Protein AF-A0A0D6L426-F1 (afdb_monomer)

Structure (mmCIF, N/CA/C/O backbone):
data_AF-A0A0D6L426-F1
#
_entry.id   AF-A0A0D6L426-F1
#
loop_
_atom_site.group_PDB
_atom_site.id
_atom_site.type_symbol
_atom_site.label_atom_id
_atom_site.label_alt_id
_atom_site.label_comp_id
_atom_site.label_asym_id
_atom_site.label_entity_i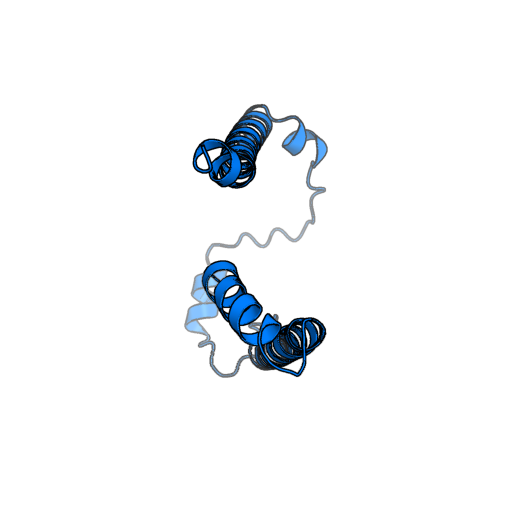d
_atom_site.label_seq_id
_atom_site.pdbx_PDB_ins_code
_atom_site.Cartn_x
_atom_site.Cartn_y
_atom_site.Cartn_z
_atom_site.occupancy
_atom_site.B_iso_or_equiv
_atom_site.auth_seq_id
_atom_site.auth_comp_id
_atom_site.auth_asym_id
_atom_site.auth_atom_id
_atom_site.pdbx_PDB_model_num
ATOM 1 N N . PHE A 1 1 ? 9.367 -2.729 1.034 1.00 56.47 1 PHE A N 1
ATOM 2 C CA . PHE A 1 1 ? 9.826 -4.031 0.508 1.00 56.47 1 PHE A CA 1
ATO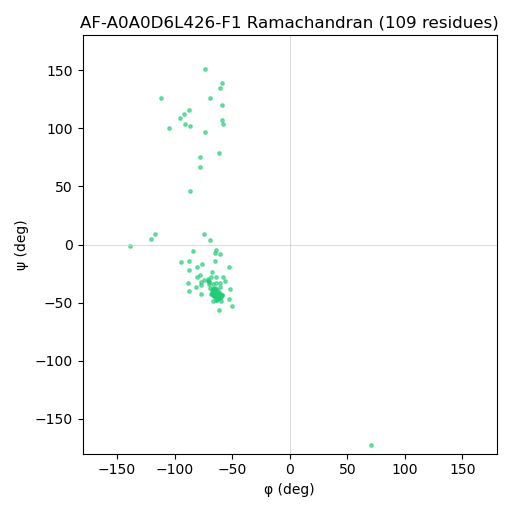M 3 C C . PHE A 1 1 ? 9.620 -4.170 -0.992 1.00 56.47 1 PHE A C 1
ATOM 5 O O . PHE A 1 1 ? 10.631 -4.274 -1.663 1.00 56.47 1 PHE A O 1
ATOM 12 N N . CYS A 1 2 ? 8.403 -4.069 -1.551 1.00 66.06 2 CYS A N 1
ATOM 13 C CA . CYS A 1 2 ? 8.229 -4.107 -3.019 1.00 66.06 2 CYS A CA 1
ATOM 14 C C . CYS A 1 2 ? 9.122 -3.098 -3.759 1.00 66.06 2 CYS A C 1
ATOM 16 O O . CYS A 1 2 ? 9.855 -3.505 -4.645 1.00 66.06 2 CYS A O 1
ATOM 18 N N . ASN A 1 3 ? 9.188 -1.836 -3.313 1.00 68.50 3 ASN A N 1
ATOM 19 C CA . ASN A 1 3 ? 10.051 -0.826 -3.948 1.00 68.50 3 ASN A CA 1
ATOM 20 C C . ASN A 1 3 ? 11.548 -1.190 -3.996 1.00 68.50 3 ASN A C 1
ATOM 22 O O . ASN A 1 3 ? 12.231 -0.774 -4.923 1.00 68.50 3 ASN A O 1
ATOM 26 N N . ILE A 1 4 ? 12.056 -1.992 -3.051 1.00 75.56 4 ILE A N 1
ATOM 27 C CA . ILE A 1 4 ? 13.462 -2.436 -3.052 1.00 75.56 4 ILE A CA 1
ATOM 28 C C . ILE A 1 4 ? 13.717 -3.433 -4.189 1.00 75.56 4 ILE A C 1
ATOM 30 O O . ILE A 1 4 ? 14.807 -3.452 -4.743 1.00 75.56 4 ILE A O 1
ATOM 34 N N . PHE A 1 5 ? 12.714 -4.232 -4.559 1.00 69.75 5 PHE A N 1
ATOM 35 C CA . PHE A 1 5 ? 12.800 -5.174 -5.675 1.00 69.75 5 PHE A CA 1
ATOM 36 C C . PHE A 1 5 ? 12.418 -4.516 -7.003 1.00 69.75 5 PHE A C 1
ATOM 38 O O . PHE A 1 5 ? 13.076 -4.737 -8.013 1.00 69.75 5 PHE A O 1
ATOM 45 N N . THR A 1 6 ? 11.394 -3.662 -7.009 1.00 74.12 6 THR A N 1
ATOM 46 C CA . THR A 1 6 ? 10.896 -3.008 -8.224 1.00 74.12 6 THR A CA 1
ATOM 47 C C . THR A 1 6 ? 11.926 -2.055 -8.832 1.00 74.12 6 THR A C 1
ATOM 49 O O . THR A 1 6 ? 12.055 -2.020 -10.051 1.00 74.12 6 THR A O 1
ATOM 52 N N . MET A 1 7 ? 12.703 -1.330 -8.019 1.00 78.31 7 MET A N 1
ATOM 53 C CA . MET A 1 7 ? 13.723 -0.388 -8.506 1.00 78.31 7 MET A CA 1
ATOM 54 C C . MET A 1 7 ? 14.831 -1.062 -9.347 1.00 78.31 7 MET A C 1
ATOM 56 O O . MET A 1 7 ? 14.973 -0.694 -10.514 1.00 78.31 7 MET A O 1
ATOM 60 N N . PRO A 1 8 ? 15.568 -2.083 -8.861 1.00 77.62 8 PRO A N 1
ATOM 61 C CA . PRO A 1 8 ? 16.586 -2.771 -9.662 1.00 77.62 8 PRO A CA 1
ATOM 62 C C . PRO A 1 8 ? 15.995 -3.569 -10.832 1.00 77.62 8 PRO A C 1
ATOM 64 O O . PRO A 1 8 ? 16.594 -3.607 -11.903 1.00 77.62 8 PRO A O 1
ATOM 67 N N . VAL A 1 9 ? 14.801 -4.154 -10.665 1.00 73.81 9 VAL A N 1
ATOM 68 C CA . VAL A 1 9 ? 14.093 -4.847 -11.754 1.00 73.81 9 VAL A CA 1
ATOM 69 C C . VAL A 1 9 ? 13.753 -3.861 -12.874 1.00 73.81 9 VAL A C 1
ATOM 71 O O . VAL A 1 9 ? 14.034 -4.139 -14.034 1.00 73.81 9 VAL A O 1
ATOM 74 N N . SER A 1 10 ? 13.239 -2.673 -12.550 1.00 74.06 10 SER A N 1
ATOM 75 C CA . SER A 1 10 ? 12.972 -1.641 -13.557 1.00 74.06 10 SER A CA 1
ATOM 76 C C . SER A 1 10 ? 14.245 -1.148 -14.252 1.00 74.06 10 SER A C 1
ATOM 78 O O . SER A 1 10 ? 14.234 -1.002 -15.468 1.00 74.06 10 SER A O 1
ATOM 80 N N . GLY A 1 11 ? 15.361 -0.994 -13.528 1.00 75.31 11 GLY A N 1
ATOM 81 C CA . GLY A 1 11 ? 16.661 -0.655 -14.117 1.00 75.31 11 GLY A CA 1
ATOM 82 C C . GLY A 1 11 ? 17.148 -1.692 -15.135 1.00 75.31 11 GLY A C 1
ATOM 83 O O . GLY A 1 11 ? 17.482 -1.334 -16.261 1.00 75.31 11 GLY A O 1
ATOM 84 N N . PHE A 1 12 ? 17.106 -2.980 -14.781 1.00 73.69 12 PHE A N 1
ATOM 85 C CA . PHE A 1 12 ? 17.533 -4.069 -15.667 1.00 73.69 12 PHE A CA 1
ATOM 86 C C . PHE A 1 12 ? 16.627 -4.233 -16.900 1.00 73.69 12 PHE A C 1
ATOM 88 O O . PHE A 1 12 ? 17.100 -4.492 -18.008 1.00 73.69 12 PHE A O 1
ATOM 95 N N . LEU A 1 13 ? 15.311 -4.063 -16.732 1.00 66.88 13 LEU A N 1
ATOM 96 C CA . LEU A 1 13 ? 14.366 -4.148 -17.848 1.00 66.88 13 LEU A CA 1
ATOM 97 C C . LEU A 1 13 ? 14.415 -2.923 -18.770 1.00 66.88 13 LEU A C 1
ATOM 99 O O . LEU A 1 13 ? 14.184 -3.079 -19.966 1.00 66.88 13 LEU A O 1
ATOM 103 N N . CYS A 1 14 ? 14.739 -1.733 -18.255 1.00 65.56 14 CYS A N 1
ATOM 104 C CA . CYS A 1 14 ? 14.917 -0.533 -19.075 1.00 65.56 14 CYS A CA 1
ATOM 105 C C . CYS A 1 14 ? 16.157 -0.603 -19.983 1.00 65.56 14 CYS A C 1
ATOM 107 O O . CYS A 1 14 ? 16.132 -0.000 -21.053 1.00 65.56 14 CYS A O 1
ATOM 109 N N . GLU A 1 15 ? 17.207 -1.340 -19.598 1.00 67.81 15 GLU A N 1
ATOM 110 C CA . GLU A 1 15 ? 18.366 -1.608 -20.471 1.00 67.81 15 GLU A CA 1
ATOM 111 C C . GLU A 1 15 ? 18.126 -2.737 -21.487 1.00 67.81 15 GLU A C 1
ATOM 113 O O . GLU A 1 15 ? 18.825 -2.833 -22.496 1.00 67.81 15 GLU A O 1
ATOM 118 N N . SER A 1 16 ? 17.132 -3.596 -21.254 1.00 69.62 16 SER A N 1
ATOM 119 C CA . SER A 1 16 ? 16.780 -4.658 -22.196 1.00 69.62 16 SER A CA 1
ATOM 120 C C . SER A 1 16 ? 16.052 -4.102 -23.426 1.00 69.62 16 SER A C 1
ATOM 122 O O . SER A 1 16 ? 15.301 -3.132 -23.354 1.00 69.62 16 SER A O 1
ATOM 124 N N . SER A 1 17 ? 16.195 -4.780 -24.568 1.00 61.69 17 SER A N 1
ATOM 125 C CA . SER A 1 17 ? 15.640 -4.381 -25.878 1.00 61.69 17 SER A CA 1
ATOM 126 C C . SER A 1 17 ? 14.107 -4.252 -25.945 1.00 61.69 17 SER A C 1
ATOM 128 O O . SER A 1 17 ? 13.574 -3.769 -26.941 1.00 61.69 17 SER A O 1
ATOM 130 N N . VAL A 1 18 ? 13.395 -4.670 -24.895 1.00 63.81 18 VAL A N 1
ATOM 131 C CA . VAL A 1 18 ? 11.929 -4.602 -24.760 1.00 63.81 18 VAL A CA 1
ATOM 132 C C . VAL A 1 18 ? 11.469 -3.251 -24.171 1.00 63.81 18 VAL A C 1
ATOM 134 O O . VAL A 1 18 ? 10.298 -2.888 -24.283 1.00 63.81 18 VAL A O 1
ATOM 137 N N . GLY A 1 19 ? 12.398 -2.474 -23.598 1.00 69.19 19 GLY A N 1
ATOM 138 C CA . GLY A 1 19 ? 12.185 -1.114 -23.110 1.00 69.19 19 GLY A CA 1
ATOM 139 C C . GLY A 1 19 ? 11.312 -0.993 -21.853 1.00 69.19 19 GLY A C 1
ATOM 140 O O . GLY A 1 19 ? 10.880 -1.968 -21.236 1.00 69.19 19 GLY A O 1
ATOM 141 N N . TRP A 1 20 ? 10.989 0.256 -21.506 1.00 70.31 20 TRP A N 1
ATOM 142 C CA . TRP A 1 20 ? 10.170 0.626 -20.346 1.00 70.31 20 TRP A CA 1
ATOM 143 C C . TRP A 1 20 ? 8.758 -0.010 -20.255 1.00 70.31 20 TRP A C 1
ATOM 145 O O . TRP A 1 20 ? 8.325 -0.258 -19.125 1.00 70.31 20 TRP A O 1
ATOM 155 N N . PRO A 1 21 ? 8.019 -0.335 -21.348 1.00 77.00 21 PRO A N 1
ATOM 156 C CA . PRO A 1 21 ? 6.679 -0.914 -21.208 1.00 77.00 21 PRO A CA 1
ATOM 157 C C . PRO A 1 21 ? 6.690 -2.327 -20.610 1.00 77.00 21 PRO A C 1
ATOM 159 O O . PRO A 1 21 ? 5.707 -2.731 -19.991 1.00 77.00 21 PRO A O 1
ATOM 162 N N . ALA A 1 22 ? 7.795 -3.073 -20.724 1.00 77.06 22 ALA A N 1
ATOM 163 C CA . ALA A 1 22 ? 7.908 -4.426 -20.177 1.00 77.06 22 ALA A CA 1
ATOM 164 C C . ALA A 1 22 ? 7.720 -4.471 -18.649 1.00 77.06 22 ALA A C 1
ATOM 166 O O . ALA A 1 22 ? 7.134 -5.415 -18.1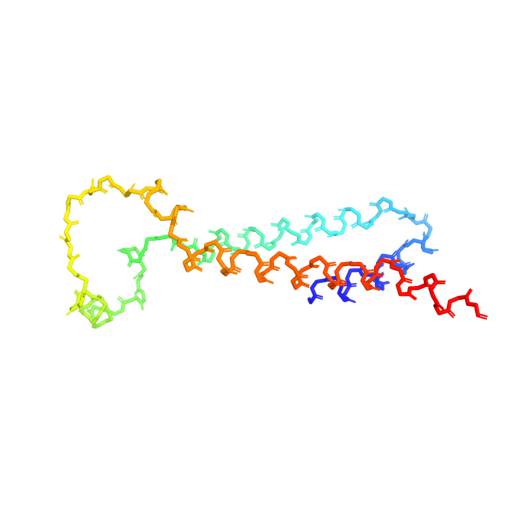17 1.00 77.06 22 ALA A O 1
ATOM 167 N N . VAL A 1 23 ? 8.145 -3.417 -17.944 1.00 78.50 23 VAL A N 1
ATOM 168 C CA . VAL A 1 23 ? 8.005 -3.299 -16.484 1.00 78.50 23 VAL A CA 1
ATOM 169 C C . VAL A 1 23 ? 6.532 -3.252 -16.070 1.00 78.50 23 VAL A C 1
ATOM 171 O O . VAL A 1 23 ? 6.147 -3.881 -15.084 1.00 78.50 23 VAL A O 1
ATOM 174 N N . PHE A 1 24 ? 5.688 -2.567 -16.849 1.00 80.12 24 PHE A N 1
ATOM 175 C CA . PHE A 1 24 ? 4.252 -2.454 -16.577 1.00 80.12 24 PHE A CA 1
ATOM 176 C C . PHE A 1 24 ? 3.540 -3.793 -16.750 1.00 80.12 24 PHE A C 1
ATOM 178 O O . PHE A 1 24 ? 2.726 -4.167 -15.906 1.00 80.12 24 PHE A O 1
ATOM 185 N N . TYR A 1 25 ? 3.885 -4.545 -17.798 1.00 83.94 25 TYR A N 1
ATOM 186 C CA . TYR A 1 25 ? 3.318 -5.873 -18.023 1.00 83.94 25 TYR A CA 1
ATOM 187 C C . TYR A 1 25 ? 3.745 -6.872 -16.945 1.00 83.94 25 TYR A C 1
ATOM 189 O O . TYR A 1 25 ? 2.907 -7.620 -16.446 1.00 83.94 25 TYR A O 1
ATOM 197 N N . LEU A 1 26 ? 5.018 -6.859 -16.535 1.00 83.50 26 LEU A N 1
ATOM 198 C CA . LEU A 1 26 ? 5.539 -7.773 -15.516 1.00 83.50 26 LEU A CA 1
ATOM 199 C C . LEU A 1 26 ? 4.909 -7.492 -14.145 1.00 83.50 26 LEU A C 1
ATOM 201 O O . LEU A 1 26 ? 4.385 -8.401 -13.500 1.00 83.50 26 LEU A O 1
ATOM 205 N N . GLN A 1 27 ? 4.889 -6.224 -13.727 1.00 83.44 27 GLN A N 1
ATOM 206 C CA . GLN A 1 27 ? 4.281 -5.824 -12.459 1.00 83.44 27 GLN A CA 1
ATOM 207 C C . GLN A 1 27 ? 2.760 -6.054 -12.459 1.00 83.44 27 GLN A C 1
ATOM 209 O O . GLN A 1 27 ? 2.208 -6.479 -11.443 1.00 83.44 27 GLN A O 1
ATOM 214 N N . GLY A 1 28 ? 2.088 -5.809 -13.589 1.00 86.56 28 GLY A N 1
ATOM 215 C CA . GLY A 1 28 ? 0.656 -6.064 -13.762 1.00 86.56 28 GLY A CA 1
ATOM 216 C C . GLY A 1 28 ? 0.300 -7.552 -13.723 1.00 86.56 28 GLY A C 1
ATOM 217 O O . GLY A 1 28 ? -0.673 -7.941 -13.082 1.00 86.56 28 GLY A O 1
ATOM 218 N N . ALA A 1 29 ? 1.109 -8.411 -14.344 1.00 88.38 29 ALA A N 1
ATOM 219 C CA . ALA A 1 29 ? 0.917 -9.857 -14.271 1.00 88.38 29 ALA A CA 1
ATOM 220 C C . ALA A 1 29 ? 1.138 -10.379 -12.844 1.00 88.38 29 ALA A C 1
ATOM 222 O O . ALA A 1 29 ? 0.329 -11.154 -12.334 1.00 88.38 29 ALA A O 1
ATOM 223 N N . LEU A 1 30 ? 2.194 -9.915 -12.167 1.00 87.44 30 LEU A N 1
ATOM 224 C CA . LEU A 1 30 ? 2.491 -10.304 -10.789 1.00 87.44 30 LEU A CA 1
ATOM 225 C C . LEU A 1 30 ? 1.360 -9.908 -9.828 1.00 87.44 30 LEU A C 1
ATOM 227 O O . LEU A 1 30 ? 0.964 -10.710 -8.980 1.00 87.44 30 LEU A O 1
ATOM 231 N N . SER A 1 31 ? 0.811 -8.698 -9.975 1.00 88.31 31 SER A N 1
ATOM 232 C CA . SER A 1 31 ? -0.310 -8.239 -9.150 1.00 88.31 31 SER A CA 1
ATOM 233 C C . SER A 1 31 ? -1.596 -9.013 -9.443 1.00 88.31 31 SER A C 1
ATOM 235 O O . SER A 1 31 ? -2.293 -9.382 -8.501 1.00 88.31 31 SER A O 1
ATOM 237 N N . ALA A 1 32 ? -1.881 -9.342 -10.706 1.00 91.38 32 ALA A N 1
ATOM 238 C CA . ALA A 1 32 ? -3.036 -10.158 -11.078 1.00 91.38 32 ALA A CA 1
ATOM 239 C C . ALA A 1 32 ? -2.952 -11.584 -10.507 1.00 91.38 32 ALA A C 1
ATOM 241 O O . ALA A 1 32 ? -3.941 -12.100 -9.981 1.00 91.38 32 ALA A O 1
ATOM 242 N N . ILE A 1 33 ? -1.769 -12.210 -10.545 1.00 91.69 33 ILE A N 1
ATOM 243 C CA . ILE A 1 33 ? -1.531 -13.532 -9.943 1.00 91.69 33 ILE A CA 1
ATOM 244 C C . ILE A 1 33 ? -1.734 -13.467 -8.429 1.00 91.69 33 ILE A C 1
ATOM 246 O O . ILE A 1 33 ? -2.457 -14.292 -7.870 1.00 91.69 33 ILE A O 1
ATOM 250 N N . ALA A 1 34 ? -1.141 -12.471 -7.767 1.00 89.00 34 ALA A N 1
ATOM 251 C CA . ALA A 1 34 ? -1.277 -12.289 -6.326 1.00 89.00 34 ALA A CA 1
ATOM 252 C C . ALA A 1 34 ? -2.733 -12.024 -5.914 1.00 89.00 34 ALA A C 1
ATOM 254 O O . ALA A 1 34 ? -3.211 -12.619 -4.952 1.00 89.00 34 ALA A O 1
ATOM 255 N N . PHE A 1 35 ? -3.457 -11.189 -6.666 1.00 88.75 35 PHE A N 1
ATOM 256 C CA . PHE A 1 35 ? -4.876 -10.922 -6.439 1.00 88.75 35 PHE A CA 1
ATOM 257 C C . PHE A 1 35 ? -5.720 -12.185 -6.607 1.00 88.75 35 PHE A C 1
ATOM 259 O O . PHE A 1 35 ? -6.570 -12.469 -5.772 1.00 88.75 35 PHE A O 1
ATOM 266 N N . THR A 1 36 ? -5.450 -12.979 -7.642 1.00 88.38 36 THR A N 1
ATOM 267 C CA . THR A 1 36 ? -6.160 -14.238 -7.891 1.00 88.38 36 THR A CA 1
ATOM 268 C C . THR A 1 36 ? -5.896 -15.244 -6.769 1.00 88.38 36 THR A C 1
ATOM 270 O O . THR A 1 36 ? -6.833 -15.819 -6.221 1.00 88.38 36 THR A O 1
ATOM 273 N N . ALA A 1 37 ? -4.636 -15.413 -6.359 1.00 86.44 37 ALA A N 1
ATOM 274 C CA . ALA A 1 37 ? -4.271 -16.254 -5.221 1.00 86.44 37 ALA A CA 1
ATOM 275 C C . ALA A 1 37 ? -4.946 -15.786 -3.924 1.00 86.44 37 ALA A C 1
ATOM 277 O O . ALA A 1 37 ? -5.485 -16.607 -3.184 1.00 86.44 37 ALA A O 1
ATOM 278 N N . PHE A 1 38 ? -4.970 -14.476 -3.673 1.00 85.19 38 PHE A N 1
ATOM 279 C CA . PHE A 1 38 ? -5.660 -13.906 -2.523 1.00 85.19 38 PHE A CA 1
ATOM 280 C C . PHE A 1 38 ? -7.168 -14.141 -2.599 1.00 85.19 38 PHE A C 1
ATOM 282 O O . PHE A 1 38 ? -7.747 -14.571 -1.618 1.00 85.19 38 PHE A O 1
ATOM 289 N N . PHE A 1 39 ? -7.799 -13.963 -3.757 1.00 81.56 39 PHE A N 1
ATOM 290 C CA . PHE A 1 39 ? -9.226 -14.222 -3.948 1.00 81.56 39 PHE A CA 1
ATOM 291 C C . PHE A 1 39 ? -9.603 -15.687 -3.673 1.00 81.56 39 PHE A C 1
ATOM 293 O O . PHE A 1 39 ? -10.658 -15.970 -3.112 1.00 81.56 39 PHE A O 1
ATOM 300 N N . PHE A 1 40 ? -8.735 -16.636 -4.035 1.00 78.19 40 PHE A N 1
ATOM 301 C CA . PHE A 1 40 ? -8.962 -18.051 -3.736 1.00 78.19 40 PHE A CA 1
ATOM 302 C C . PHE A 1 40 ? -8.670 -18.418 -2.275 1.00 78.19 40 PHE A C 1
ATOM 304 O O . PHE A 1 40 ? -9.340 -19.292 -1.721 1.00 78.19 40 PHE A O 1
ATOM 311 N N . PHE A 1 41 ? -7.668 -17.789 -1.658 1.00 74.12 41 PHE A N 1
ATOM 312 C CA . PHE A 1 41 ? -7.203 -18.127 -0.311 1.00 74.12 41 PHE A CA 1
ATOM 313 C C . PHE A 1 41 ? -7.955 -17.375 0.796 1.00 74.12 41 PHE A C 1
ATOM 315 O O . PHE A 1 41 ? -8.167 -17.908 1.884 1.00 74.12 41 PHE A O 1
ATOM 322 N N . TYR A 1 42 ? -8.367 -16.141 0.519 1.00 65.69 42 TYR A N 1
ATOM 323 C CA . TYR A 1 42 ? -9.054 -15.250 1.436 1.00 65.69 42 TYR A CA 1
ATOM 324 C C . TYR A 1 42 ? -10.562 -15.364 1.224 1.00 65.69 42 TYR A C 1
ATOM 326 O O . TYR A 1 42 ? -11.105 -14.927 0.212 1.00 65.69 42 TYR A O 1
ATOM 334 N N . LYS A 1 43 ? -11.249 -15.967 2.192 1.00 59.84 43 LYS A N 1
ATOM 335 C CA . LYS A 1 43 ? -12.706 -15.899 2.306 1.00 59.84 43 LYS A CA 1
ATOM 336 C C . LYS A 1 43 ? -13.041 -15.090 3.550 1.00 59.84 43 LYS A C 1
ATOM 338 O O . LYS A 1 43 ? -12.585 -15.420 4.640 1.00 59.84 43 LYS A O 1
ATOM 343 N N . ASP A 1 44 ? -13.864 -14.060 3.373 1.00 57.78 44 ASP A N 1
ATOM 344 C CA . ASP A 1 44 ? -14.323 -13.165 4.444 1.00 57.78 44 ASP A CA 1
ATOM 345 C C . ASP A 1 44 ? -15.205 -13.860 5.497 1.00 57.78 44 ASP A C 1
ATOM 347 O O . ASP A 1 44 ? -15.425 -13.321 6.583 1.00 57.78 44 ASP A O 1
ATOM 351 N N . ASP A 1 45 ? -15.700 -15.065 5.203 1.00 49.94 45 ASP A N 1
ATOM 352 C CA . ASP A 1 45 ? -16.648 -15.783 6.049 1.00 49.94 45 ASP A CA 1
ATOM 353 C C . ASP A 1 45 ? -15.985 -16.943 6.821 1.00 49.94 45 ASP A C 1
ATOM 355 O O . ASP A 1 45 ? -15.833 -18.049 6.287 1.00 49.94 45 ASP A O 1
ATOM 359 N N . PRO A 1 46 ? -15.653 -16.764 8.119 1.00 51.00 46 PRO A N 1
ATOM 360 C CA . PRO A 1 46 ? -15.217 -17.860 8.990 1.00 51.00 46 PRO A CA 1
ATOM 361 C C . PRO A 1 46 ? -16.318 -18.911 9.227 1.00 51.00 46 PRO A C 1
ATOM 363 O O . PRO A 1 46 ? -16.052 -19.958 9.812 1.00 51.00 46 PRO A O 1
ATOM 366 N N . SER A 1 47 ? -17.548 -18.656 8.768 1.00 50.72 47 SER A N 1
ATOM 367 C CA . SER A 1 47 ? -18.708 -19.546 8.878 1.00 50.72 47 SER A CA 1
ATOM 368 C C . SER A 1 47 ? -18.689 -20.727 7.889 1.00 50.72 47 SER A C 1
ATOM 370 O O . SER A 1 47 ? -19.386 -21.716 8.108 1.00 50.72 47 SER A O 1
ATOM 372 N N . LEU A 1 48 ? -17.868 -20.664 6.831 1.00 48.31 48 LEU A N 1
ATOM 373 C CA . LEU A 1 48 ? -17.798 -21.661 5.746 1.00 48.31 48 LEU A CA 1
ATOM 374 C C . LEU A 1 48 ? -16.439 -22.380 5.644 1.00 48.31 48 LEU A C 1
ATOM 376 O O . LEU A 1 48 ? -16.195 -23.136 4.698 1.00 48.31 48 LEU A O 1
ATOM 380 N N . HIS A 1 49 ? -15.547 -22.183 6.617 1.00 47.16 49 HIS A N 1
ATOM 381 C CA . HIS A 1 49 ? -14.264 -22.881 6.677 1.00 47.16 49 HIS A CA 1
ATOM 382 C C . HIS A 1 49 ? -14.383 -24.221 7.414 1.00 47.16 49 HIS A C 1
ATOM 384 O O . HIS A 1 49 ? -14.567 -24.275 8.625 1.00 47.16 49 HIS A O 1
ATOM 390 N N . LYS A 1 50 ? -14.150 -25.324 6.692 1.00 51.44 50 LYS A N 1
ATOM 391 C CA . LYS A 1 50 ? -14.119 -26.707 7.217 1.00 51.44 50 LYS A CA 1
ATOM 392 C C . LYS A 1 50 ? -12.992 -26.976 8.237 1.00 51.44 50 LYS A C 1
ATOM 394 O O . LYS A 1 50 ? -12.923 -28.074 8.774 1.00 51.44 50 LYS A O 1
ATOM 399 N N . ASN A 1 51 ? -12.112 -25.998 8.482 1.00 52.97 51 ASN A N 1
ATOM 400 C CA . ASN A 1 51 ? -10.915 -26.135 9.318 1.00 52.97 51 ASN A CA 1
ATOM 401 C C . ASN A 1 51 ? -10.865 -25.181 10.526 1.00 52.97 51 ASN A C 1
ATOM 403 O O . ASN A 1 51 ? -9.867 -25.174 11.240 1.00 52.97 51 ASN A O 1
ATOM 407 N N . VAL A 1 52 ? -11.920 -24.395 10.783 1.00 48.31 52 VAL A N 1
ATOM 408 C CA . VAL A 1 52 ? -12.047 -23.646 12.043 1.00 48.31 52 VAL A CA 1
ATOM 409 C C . VAL A 1 52 ? -12.795 -24.535 13.029 1.00 48.31 52 VAL A C 1
ATOM 411 O O . VAL A 1 52 ? -14.001 -24.748 12.926 1.00 48.31 52 VAL A O 1
ATOM 414 N N . SER A 1 53 ? -12.053 -25.115 13.971 1.00 52.72 53 SER A N 1
ATOM 415 C CA . SER A 1 53 ? -12.615 -25.928 15.049 1.00 52.72 53 SER A CA 1
ATOM 416 C C . SER A 1 53 ? -13.610 -25.097 15.865 1.00 52.72 53 SER A C 1
ATOM 418 O O . SER A 1 53 ? -13.331 -23.950 16.216 1.00 52.72 53 SER A O 1
ATOM 420 N N . SER A 1 54 ? -14.747 -25.684 16.247 1.00 56.50 54 SER A N 1
ATOM 421 C CA . SER A 1 54 ? -15.782 -25.048 17.082 1.00 56.50 54 SER A CA 1
ATOM 422 C C . SER A 1 54 ? -15.234 -24.449 18.394 1.00 56.50 54 SER A C 1
ATOM 424 O O . SER A 1 54 ? -15.857 -23.566 18.981 1.00 56.50 54 SER A O 1
ATOM 426 N N . LYS A 1 55 ? -14.045 -24.893 18.834 1.00 54.44 55 LYS A N 1
ATOM 427 C CA . LYS A 1 55 ? -13.293 -24.353 19.978 1.00 54.44 55 LYS A CA 1
ATOM 428 C C . LYS A 1 55 ? -12.683 -22.963 19.751 1.00 54.44 55 LYS A C 1
ATOM 430 O O . LYS A 1 55 ? -12.533 -22.231 20.724 1.00 54.44 55 LYS A O 1
ATOM 435 N N . GLU A 1 56 ? -12.323 -22.581 18.526 1.00 57.50 56 GLU A N 1
ATOM 436 C CA . GLU A 1 56 ? -11.794 -21.233 18.245 1.00 57.50 56 GLU A CA 1
ATOM 437 C C . GLU A 1 56 ? -12.923 -20.207 18.109 1.00 57.50 56 GLU A C 1
ATOM 439 O O . GLU A 1 56 ? -12.816 -19.098 18.630 1.00 57.50 56 GLU A O 1
ATOM 444 N N . LEU A 1 57 ? -14.058 -20.610 17.523 1.00 55.53 57 LEU A N 1
ATOM 445 C CA . LEU A 1 57 ? -15.270 -19.787 17.450 1.00 55.53 57 LEU A CA 1
ATOM 446 C C . LEU A 1 57 ? -15.805 -19.408 18.837 1.00 55.53 57 LEU A C 1
ATOM 448 O O . LEU A 1 57 ? -16.140 -18.244 19.066 1.00 55.53 57 LEU A O 1
ATOM 452 N N . SER A 1 58 ? -15.839 -20.349 19.788 1.00 57.25 58 SER A N 1
ATOM 453 C CA . SER A 1 58 ? -16.290 -20.045 21.152 1.00 57.25 58 SER A CA 1
ATOM 454 C C . SER A 1 58 ? -15.339 -19.079 21.865 1.00 57.25 58 SER A C 1
ATOM 456 O O . SER A 1 58 ? -15.802 -18.144 22.519 1.00 57.25 58 SER A O 1
ATOM 458 N N . LYS A 1 59 ? -14.025 -19.219 21.651 1.00 59.06 59 LYS A N 1
ATOM 459 C CA . LYS A 1 59 ? -12.989 -18.366 22.252 1.00 59.06 59 LYS A CA 1
ATOM 460 C C . LYS A 1 59 ? -12.986 -16.939 21.689 1.00 59.06 59 LYS A C 1
ATOM 462 O O . LYS A 1 59 ? -12.764 -15.998 22.442 1.00 59.06 59 LYS A O 1
ATOM 467 N N . ILE A 1 60 ? -13.306 -16.769 20.403 1.00 59.25 60 ILE A N 1
ATOM 468 C CA . ILE A 1 60 ? -13.449 -15.453 19.751 1.00 59.25 60 ILE A CA 1
ATOM 469 C C . ILE A 1 60 ? -14.787 -14.785 20.118 1.00 59.25 60 ILE A C 1
ATOM 471 O O . ILE A 1 60 ? -14.861 -13.558 20.211 1.00 59.25 60 ILE A O 1
ATOM 475 N N . SER A 1 61 ? -15.850 -15.568 20.348 1.00 56.53 61 SER A N 1
ATOM 476 C CA . SER A 1 61 ? -17.160 -15.023 20.739 1.00 56.53 61 SER A CA 1
ATOM 477 C C . SER A 1 61 ? -17.239 -14.613 22.215 1.00 56.53 61 SER A C 1
ATOM 479 O O . SER A 1 61 ? -17.974 -13.687 22.542 1.00 56.53 61 SER A O 1
ATOM 481 N N . SER A 1 62 ? -16.434 -15.226 23.095 1.00 53.88 62 SER A N 1
ATOM 482 C CA . SER A 1 62 ? -16.518 -15.060 24.557 1.00 53.88 62 SER A CA 1
ATOM 483 C C . SER A 1 62 ? -16.108 -13.675 25.098 1.00 53.88 62 SER A C 1
ATOM 485 O O . SER A 1 62 ? -16.089 -13.482 26.311 1.00 53.88 62 SER A O 1
ATOM 487 N N . GLY A 1 63 ? -15.790 -12.709 24.232 1.00 56.03 63 GLY A N 1
ATOM 488 C CA . GLY A 1 63 ? -15.499 -11.320 24.614 1.00 56.03 63 GLY A CA 1
ATOM 489 C C . GLY A 1 63 ? -16.092 -10.264 23.679 1.00 56.03 63 GLY A C 1
ATOM 490 O O . GLY A 1 63 ? -15.936 -9.071 23.928 1.00 56.03 63 GLY A O 1
ATOM 491 N N . LYS A 1 64 ? -16.782 -10.665 22.602 1.00 54.09 64 LYS A N 1
ATOM 492 C CA . LYS A 1 64 ? -17.455 -9.716 21.710 1.00 54.09 64 LYS A CA 1
ATOM 493 C C . LYS A 1 64 ? -18.842 -9.443 22.270 1.00 54.09 64 LYS A C 1
ATOM 495 O O . LYS A 1 64 ? -19.752 -10.244 22.071 1.00 54.09 64 LYS A O 1
ATOM 500 N N . GLN A 1 65 ? -19.023 -8.301 22.933 1.00 53.75 65 GLN A N 1
ATOM 501 C CA . GLN A 1 65 ? -20.367 -7.761 23.118 1.00 53.75 65 GLN A CA 1
ATOM 502 C C . GLN A 1 65 ? -20.972 -7.555 21.732 1.00 53.75 65 GLN A C 1
ATOM 504 O O . GLN A 1 65 ? -20.603 -6.643 20.994 1.00 53.75 65 GLN A O 1
ATOM 509 N N . HIS A 1 66 ? -21.868 -8.457 21.349 1.00 50.47 66 HIS A N 1
ATOM 510 C CA . HIS A 1 66 ? -22.616 -8.375 20.111 1.00 50.47 66 HIS A CA 1
ATOM 511 C C . HIS A 1 66 ? -23.733 -7.349 20.311 1.00 50.47 66 HIS A C 1
ATOM 513 O O . HIS A 1 66 ? -24.912 -7.684 20.398 1.00 50.47 66 HIS A O 1
ATOM 519 N N . ASN A 1 67 ? -23.336 -6.086 20.474 1.00 48.78 67 ASN A N 1
ATOM 520 C CA . ASN A 1 67 ? -24.263 -4.976 20.532 1.00 48.78 67 ASN A CA 1
ATOM 521 C C . ASN A 1 67 ? -24.761 -4.751 19.097 1.00 48.78 67 ASN A C 1
ATOM 523 O O . ASN A 1 67 ? -24.060 -4.203 18.249 1.00 48.78 67 ASN A O 1
ATOM 527 N N . LYS A 1 68 ? -25.931 -5.326 18.797 1.00 49.91 68 LYS A N 1
ATOM 528 C CA . LYS A 1 68 ? -26.580 -5.333 17.475 1.00 49.91 68 LYS A CA 1
ATOM 529 C C . LYS A 1 68 ? -27.216 -3.995 17.094 1.00 49.91 68 LYS A C 1
ATOM 531 O O . LYS A 1 68 ? -27.889 -3.923 16.070 1.00 49.91 68 LYS A O 1
ATOM 536 N N . GLU A 1 69 ? -26.987 -2.932 17.851 1.00 51.84 69 GLU A N 1
ATOM 537 C CA . GLU A 1 69 ? -27.302 -1.589 17.390 1.00 51.84 69 GLU A CA 1
ATOM 538 C C . GLU A 1 69 ? -26.066 -1.001 16.718 1.00 51.84 69 GLU A C 1
ATOM 540 O O . GLU A 1 69 ? -25.060 -0.719 17.367 1.00 51.84 69 GLU A O 1
ATOM 545 N N . LYS A 1 70 ? -26.141 -0.806 15.394 1.00 53.97 70 LYS A N 1
ATOM 546 C CA . LYS A 1 70 ? -25.250 0.110 14.672 1.00 53.97 70 LYS A CA 1
ATOM 547 C C . LYS A 1 70 ? -25.484 1.514 15.230 1.00 53.97 70 LYS A C 1
ATOM 549 O O . LYS A 1 70 ? -26.215 2.304 14.639 1.00 53.97 70 LYS A O 1
ATOM 554 N N . GLN A 1 71 ? -24.911 1.814 16.389 1.00 60.06 71 GLN A N 1
ATOM 555 C CA . GLN A 1 71 ? -24.904 3.172 16.895 1.00 60.06 71 GLN A CA 1
ATOM 556 C C . GLN A 1 71 ? -24.156 4.033 15.881 1.00 60.06 71 GLN A C 1
ATOM 558 O O . GLN A 1 71 ? -23.124 3.623 15.341 1.00 60.06 71 GLN A O 1
ATOM 563 N N . ALA A 1 72 ? -24.728 5.194 15.560 1.00 64.62 72 ALA A N 1
ATOM 564 C CA . ALA A 1 72 ? -24.124 6.130 14.630 1.00 64.62 72 ALA A CA 1
ATOM 565 C C . ALA A 1 72 ? -22.751 6.523 15.181 1.00 64.62 72 ALA A C 1
ATOM 567 O O . ALA A 1 72 ? -22.656 7.227 16.184 1.00 64.62 72 ALA A O 1
ATOM 568 N N . ILE A 1 73 ? -21.693 6.016 14.545 1.00 70.19 73 ILE A N 1
ATOM 569 C CA . ILE A 1 73 ? -20.318 6.312 14.934 1.00 70.19 73 ILE A CA 1
ATOM 570 C C . ILE A 1 73 ? -20.163 7.833 14.825 1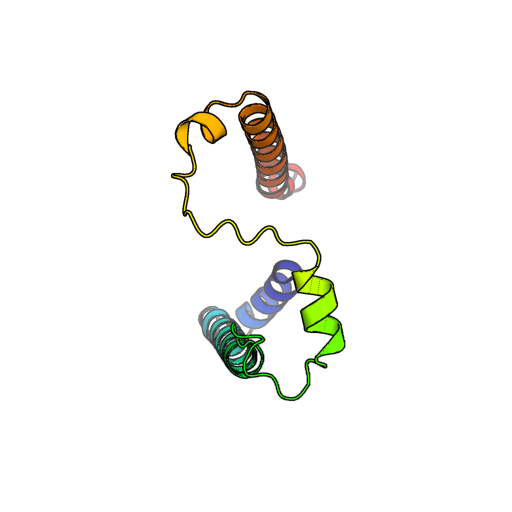.00 70.19 73 ILE A C 1
ATOM 572 O O . ILE A 1 73 ? -20.378 8.381 13.738 1.00 70.19 73 ILE A O 1
ATOM 576 N N . PRO A 1 74 ? -19.832 8.546 15.913 1.00 79.81 74 PRO A N 1
ATOM 577 C CA . PRO A 1 74 ? -19.750 9.996 15.880 1.00 79.81 74 PRO A CA 1
ATOM 578 C C . PRO A 1 74 ? -18.437 10.421 15.209 1.00 79.81 74 PRO A C 1
ATOM 580 O O . PRO A 1 74 ? -17.500 10.868 15.864 1.00 79.81 74 PRO A O 1
ATOM 583 N N . TYR A 1 75 ? -18.365 10.304 13.879 1.00 79.12 75 TYR A N 1
ATOM 584 C CA . TYR A 1 75 ? -17.183 10.643 13.074 1.00 79.12 75 TYR A CA 1
ATOM 585 C C . TYR A 1 75 ? -16.666 12.053 13.362 1.00 79.12 75 TYR A C 1
ATOM 587 O O . TYR A 1 75 ? -15.461 12.272 13.451 1.00 79.12 75 TYR A O 1
ATOM 595 N N . ARG A 1 76 ? -17.579 13.010 13.568 1.00 73.75 76 ARG A N 1
ATOM 596 C CA . ARG A 1 76 ? -17.213 14.394 13.878 1.00 73.75 76 ARG A CA 1
ATOM 597 C C . ARG A 1 76 ? -16.519 14.519 15.233 1.00 73.75 76 ARG A C 1
ATOM 599 O O . ARG A 1 76 ? -15.572 15.285 15.326 1.00 73.75 76 ARG A O 1
ATOM 606 N N . ALA A 1 77 ? -16.947 13.761 16.245 1.00 79.25 77 ALA A N 1
ATOM 607 C CA . ALA A 1 77 ? -16.319 13.776 17.567 1.00 79.25 77 ALA A CA 1
ATOM 608 C C . ALA A 1 77 ? -14.916 13.154 17.533 1.00 79.25 77 ALA A C 1
ATOM 610 O O . ALA A 1 77 ? -14.006 13.671 18.164 1.00 79.25 77 ALA A O 1
ATOM 611 N N . ILE A 1 78 ? -14.730 12.102 16.732 1.00 81.00 78 ILE A N 1
ATOM 612 C CA . ILE A 1 78 ? -13.433 11.442 16.524 1.00 81.00 78 ILE A CA 1
ATOM 613 C C . ILE A 1 78 ? -12.452 12.388 15.813 1.00 81.00 78 ILE A C 1
ATOM 615 O O . ILE A 1 78 ? -11.304 12.513 16.216 1.00 81.00 78 ILE A O 1
ATOM 619 N N . ILE A 1 79 ? -12.898 13.098 14.774 1.00 80.00 79 ILE A N 1
ATOM 620 C CA . ILE A 1 79 ? -12.031 14.020 14.019 1.00 80.00 79 ILE A CA 1
ATOM 621 C C . ILE A 1 79 ? -11.671 15.272 14.840 1.00 80.00 79 ILE A C 1
ATOM 623 O O . ILE A 1 79 ? -10.593 15.829 14.658 1.00 80.00 79 ILE A O 1
ATOM 627 N N . MET A 1 80 ? -12.555 15.724 15.735 1.00 80.31 80 MET A N 1
ATOM 628 C CA . MET A 1 80 ? -12.307 16.887 16.601 1.00 80.31 80 MET A CA 1
ATOM 629 C C . MET A 1 80 ? -11.519 16.557 17.874 1.00 80.31 80 MET A C 1
ATOM 631 O O . MET A 1 80 ? -11.183 17.477 18.619 1.00 80.31 80 MET A O 1
ATOM 635 N N . ASP A 1 81 ? -11.228 15.281 18.137 1.00 90.06 81 ASP A N 1
ATOM 636 C CA . ASP A 1 81 ? -10.470 14.881 19.315 1.00 90.06 81 ASP A CA 1
ATOM 637 C C . ASP A 1 81 ? -8.995 15.331 19.192 1.00 90.06 81 ASP A C 1
ATOM 639 O O . ASP A 1 81 ? -8.321 15.014 18.202 1.00 90.06 81 ASP A O 1
ATOM 643 N N . PRO A 1 82 ? -8.459 16.066 20.185 1.00 84.69 82 PRO A N 1
ATOM 644 C CA . PRO A 1 82 ? -7.107 16.613 20.124 1.00 84.69 82 PRO A CA 1
ATOM 645 C C . PRO A 1 82 ? -6.020 15.531 20.088 1.00 84.69 82 PRO A C 1
ATOM 647 O O . PRO A 1 82 ? -4.955 15.763 19.515 1.00 84.69 82 PRO A O 1
ATOM 650 N N . CYS A 1 83 ? -6.269 14.344 20.650 1.00 88.88 83 CYS A N 1
ATOM 651 C CA . CYS A 1 83 ? -5.335 13.224 20.593 1.00 88.88 83 CYS A CA 1
ATOM 652 C C . CYS A 1 83 ? -5.201 12.709 19.153 1.00 88.88 83 CYS A C 1
ATOM 654 O O . CYS A 1 83 ? -4.093 12.492 18.664 1.00 88.88 83 CYS A O 1
ATOM 656 N N . ILE A 1 84 ? -6.318 12.593 18.432 1.00 90.25 84 ILE A N 1
ATOM 657 C CA . ILE A 1 84 ? -6.331 12.122 17.041 1.00 90.25 84 ILE A CA 1
ATOM 658 C C . ILE A 1 84 ? -5.668 13.142 16.115 1.00 90.25 84 ILE A C 1
ATOM 660 O O . ILE A 1 84 ? -4.838 12.767 15.284 1.00 90.25 84 ILE A O 1
ATOM 664 N N . LEU A 1 85 ? -5.952 14.432 16.307 1.00 89.88 85 LEU A N 1
ATOM 665 C CA . LEU A 1 85 ? -5.292 15.504 15.560 1.00 89.88 85 LEU A CA 1
ATOM 666 C C . LEU A 1 85 ? -3.777 15.536 15.811 1.00 89.88 85 LEU A C 1
ATOM 668 O O . LEU A 1 85 ? -3.009 15.693 14.862 1.00 89.88 85 LEU A O 1
ATOM 672 N N . ALA A 1 86 ? -3.330 15.333 17.054 1.00 91.31 86 ALA A N 1
ATOM 673 C CA . ALA A 1 86 ? -1.907 15.264 17.386 1.00 91.31 86 ALA A CA 1
ATOM 674 C C . ALA A 1 86 ? -1.213 14.064 16.720 1.00 91.31 86 ALA A C 1
ATOM 676 O O . ALA A 1 86 ? -0.128 14.213 16.154 1.00 91.31 86 ALA A O 1
ATOM 677 N N . VAL A 1 87 ? -1.851 12.889 16.724 1.00 93.25 87 VAL A N 1
ATOM 678 C CA . VAL A 1 87 ? -1.336 11.691 16.040 1.00 93.25 87 VAL A CA 1
ATOM 679 C C . VAL A 1 87 ? -1.255 11.916 14.532 1.00 93.25 87 VAL A C 1
ATOM 681 O O . VAL A 1 87 ? -0.249 11.565 13.913 1.00 93.25 87 VAL A O 1
ATOM 684 N N . TRP A 1 88 ? -2.273 12.535 13.932 1.00 93.19 88 TRP A N 1
ATOM 685 C CA . TRP A 1 88 ? -2.270 12.863 12.507 1.00 93.19 88 TRP A CA 1
ATOM 686 C C . TRP A 1 88 ? -1.168 13.849 12.155 1.00 93.19 88 TRP A C 1
ATOM 688 O O . TRP A 1 88 ? -0.438 13.615 11.195 1.00 93.19 88 TRP A O 1
ATOM 698 N N . LEU A 1 89 ? -0.997 14.907 12.946 1.00 93.56 89 LEU A N 1
ATOM 699 C CA . LEU A 1 89 ? 0.045 15.900 12.720 1.00 93.56 89 LEU A CA 1
ATOM 700 C C . LEU A 1 89 ? 1.446 15.294 12.877 1.00 93.56 89 LEU A C 1
ATOM 702 O O . LEU A 1 89 ? 2.315 15.540 12.045 1.00 93.56 89 LEU A O 1
ATOM 706 N N . SER A 1 90 ? 1.653 14.453 13.894 1.00 93.12 90 SER A N 1
ATOM 707 C CA . SER A 1 90 ? 2.915 13.735 14.103 1.00 93.12 90 SER A CA 1
ATOM 708 C C . SER A 1 90 ? 3.218 12.777 12.946 1.00 93.12 90 SER A C 1
ATOM 710 O O . SER A 1 90 ? 4.323 12.782 12.402 1.00 93.12 90 SER A O 1
ATOM 712 N N . THR A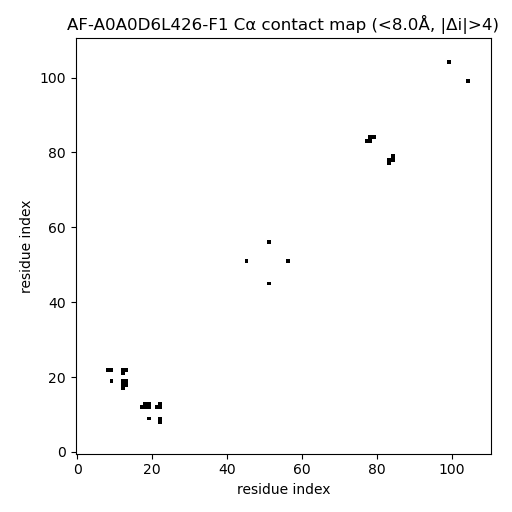 1 91 ? 2.214 12.019 12.499 1.00 93.50 91 THR A N 1
ATOM 713 C CA . THR A 1 91 ? 2.345 11.095 11.366 1.00 93.50 91 THR A CA 1
ATOM 714 C C . THR A 1 91 ? 2.609 11.849 10.066 1.00 93.50 91 THR A C 1
ATOM 716 O O . THR A 1 91 ? 3.476 11.445 9.292 1.00 93.50 91 THR A O 1
ATOM 719 N N . ALA A 1 92 ? 1.904 12.954 9.822 1.00 94.81 92 ALA A N 1
ATOM 720 C CA . ALA A 1 92 ? 2.098 13.793 8.647 1.00 94.81 92 ALA A CA 1
ATOM 721 C C . ALA A 1 92 ? 3.495 14.420 8.648 1.00 94.81 92 ALA A C 1
ATOM 723 O O . ALA A 1 92 ? 4.198 14.312 7.651 1.00 94.81 92 ALA A O 1
ATOM 724 N N . GLY A 1 93 ? 3.936 14.997 9.768 1.00 94.06 93 GLY A N 1
ATOM 725 C CA . GLY A 1 93 ? 5.277 15.566 9.906 1.00 94.06 93 GLY A CA 1
ATOM 726 C C . GLY A 1 93 ? 6.378 14.530 9.677 1.00 94.06 93 GLY A C 1
ATOM 727 O O . GLY A 1 93 ? 7.307 14.782 8.913 1.00 94.06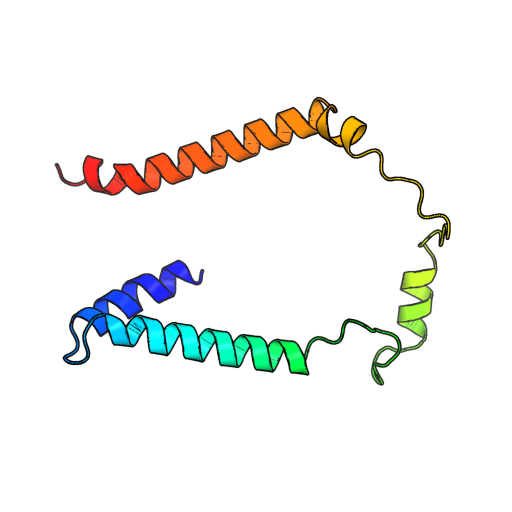 93 GLY A O 1
ATOM 728 N N . GLY A 1 94 ? 6.236 13.336 10.262 1.00 93.19 94 GLY A N 1
ATOM 729 C CA . GLY A 1 94 ? 7.172 12.231 10.050 1.00 93.19 94 GLY A CA 1
ATOM 730 C C . GLY A 1 94 ? 7.225 11.765 8.591 1.00 93.19 94 GLY A C 1
ATOM 731 O O . GLY A 1 94 ? 8.309 11.622 8.027 1.00 93.19 94 GLY A O 1
ATOM 732 N N . ASN A 1 95 ? 6.064 11.584 7.950 1.00 92.62 95 ASN A N 1
ATOM 733 C CA . ASN A 1 95 ? 5.998 11.179 6.544 1.00 92.62 95 ASN A CA 1
ATOM 734 C C . ASN A 1 95 ? 6.536 12.265 5.608 1.00 92.62 95 ASN A C 1
ATOM 736 O O . ASN A 1 95 ? 7.308 11.952 4.707 1.00 92.62 95 ASN A O 1
ATOM 740 N N . LEU A 1 96 ? 6.178 13.532 5.826 1.00 92.50 96 LEU A N 1
ATOM 741 C CA . LEU A 1 96 ? 6.679 14.653 5.034 1.00 92.50 96 LEU A CA 1
ATOM 742 C C . LEU A 1 96 ? 8.196 14.789 5.168 1.00 92.50 96 LEU A C 1
ATOM 744 O O . LEU A 1 96 ? 8.877 14.890 4.153 1.00 92.50 96 LEU A O 1
ATOM 748 N N . GLY A 1 97 ? 8.738 14.721 6.387 1.00 90.81 97 GLY A N 1
ATOM 749 C CA . GLY A 1 97 ? 10.184 14.768 6.613 1.00 90.81 97 GLY A CA 1
ATOM 750 C C . GLY A 1 97 ? 10.922 13.641 5.888 1.00 90.81 97 GLY A C 1
ATOM 751 O O . GLY A 1 97 ? 11.925 13.884 5.219 1.00 90.81 97 GLY A O 1
ATOM 752 N N . PHE A 1 98 ? 10.382 12.422 5.944 1.00 88.94 98 PHE A N 1
ATOM 753 C CA . PHE A 1 98 ? 10.944 11.278 5.230 1.00 88.94 98 PHE A CA 1
ATOM 754 C C . PHE A 1 98 ? 10.881 11.443 3.702 1.00 88.94 98 PHE A C 1
ATOM 756 O O . PHE A 1 98 ? 11.870 11.193 3.017 1.00 88.94 98 PHE A O 1
ATOM 763 N N . GLN A 1 99 ? 9.754 11.910 3.1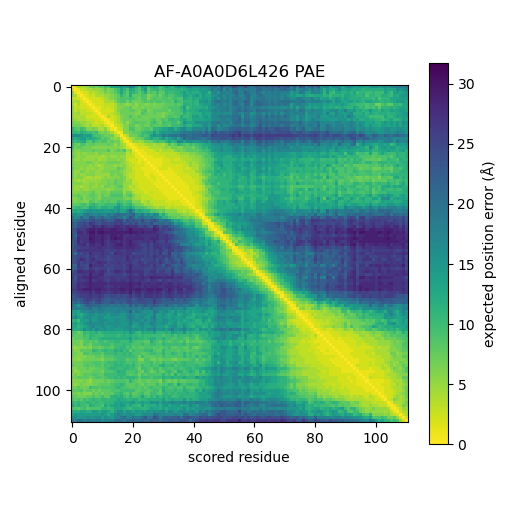55 1.00 87.69 99 GLN A N 1
ATOM 764 C CA . GLN A 1 99 ? 9.594 12.140 1.713 1.00 87.69 99 GLN A CA 1
ATOM 765 C C . GLN A 1 99 ? 10.514 13.254 1.198 1.00 87.69 99 GLN A C 1
ATOM 767 O O . GLN A 1 99 ? 11.158 13.091 0.164 1.00 87.69 99 GLN A O 1
ATOM 772 N N . VAL A 1 100 ? 10.635 14.359 1.941 1.00 89.75 100 VAL A N 1
ATOM 773 C CA . VAL A 1 100 ? 11.562 15.455 1.622 1.00 89.75 100 VAL A CA 1
ATOM 774 C C . VAL A 1 100 ? 13.002 14.943 1.616 1.00 89.75 100 VAL A C 1
ATOM 776 O O . VAL A 1 100 ? 13.737 15.199 0.665 1.00 89.75 100 VAL A O 1
ATOM 779 N N . PHE A 1 101 ? 13.398 14.164 2.624 1.00 88.12 101 PHE A N 1
ATOM 780 C CA . PHE A 1 101 ? 14.733 13.571 2.668 1.00 88.12 101 PHE A CA 1
ATOM 781 C C . PHE A 1 101 ? 14.999 12.643 1.476 1.00 88.12 101 PHE A C 1
ATOM 783 O O . PHE A 1 101 ? 16.062 12.721 0.870 1.00 88.12 101 PHE A O 1
ATOM 790 N N . LEU A 1 102 ? 14.038 11.800 1.089 1.00 85.19 102 LEU A N 1
ATOM 791 C CA . LEU A 1 102 ? 14.193 10.912 -0.066 1.00 85.19 102 LEU A CA 1
ATOM 792 C C . LEU A 1 102 ? 14.280 11.665 -1.400 1.00 85.19 102 LEU A C 1
ATOM 794 O O . LEU A 1 102 ? 15.041 11.258 -2.274 1.00 85.19 102 LEU A O 1
ATOM 798 N N . MET A 1 103 ? 13.515 12.745 -1.567 1.00 85.62 103 MET A N 1
ATOM 799 C CA . MET A 1 103 ? 13.464 13.500 -2.820 1.00 85.62 103 MET A CA 1
ATOM 800 C C . MET A 1 103 ? 14.693 14.396 -3.009 1.00 85.62 103 MET A C 1
ATOM 802 O O . MET A 1 103 ? 15.250 14.460 -4.103 1.00 85.62 103 MET A O 1
ATOM 806 N N . TYR A 1 104 ? 15.136 15.072 -1.946 1.00 82.06 104 TYR A N 1
ATOM 807 C CA . TYR A 1 104 ? 16.278 15.991 -1.995 1.00 82.06 104 TYR A CA 1
ATOM 808 C C . TYR A 1 104 ? 17.608 15.347 -1.597 1.00 82.06 104 TYR A C 1
ATOM 810 O O . TYR A 1 104 ? 18.658 15.900 -1.915 1.00 82.06 104 TYR A O 1
ATOM 818 N N . GLY A 1 105 ? 17.594 14.174 -0.962 1.00 82.12 105 GLY A N 1
ATOM 819 C CA . GLY A 1 105 ? 18.783 13.379 -0.652 1.00 82.12 105 GLY A CA 1
ATOM 820 C C . GLY A 1 105 ? 19.716 13.159 -1.850 1.00 82.12 105 GLY A C 1
ATOM 821 O O . GLY A 1 105 ? 20.890 13.516 -1.747 1.00 82.12 105 GLY A O 1
ATOM 822 N N . PRO A 1 106 ? 19.242 12.653 -3.009 1.00 77.56 106 PRO A N 1
ATOM 823 C CA . PRO A 1 106 ? 20.108 12.470 -4.175 1.00 77.56 106 PRO A CA 1
ATOM 824 C C . PRO A 1 106 ? 20.645 13.800 -4.723 1.00 77.56 106 PRO A C 1
ATOM 826 O O . PRO A 1 106 ? 21.787 13.858 -5.165 1.00 77.56 106 PRO A O 1
ATOM 829 N N . THR A 1 107 ? 19.870 14.884 -4.643 1.00 75.44 107 THR A N 1
ATOM 830 C CA . THR A 1 107 ? 20.291 16.227 -5.080 1.00 75.44 107 THR A CA 1
ATOM 831 C C . THR A 1 107 ? 21.362 16.830 -4.166 1.00 75.44 107 THR A C 1
ATOM 833 O O . THR A 1 107 ? 22.215 17.575 -4.637 1.00 75.44 107 THR A O 1
ATOM 836 N N . TYR A 1 108 ? 21.338 16.509 -2.869 1.00 73.38 108 TYR A N 1
ATOM 837 C CA . TYR A 1 108 ? 22.300 17.017 -1.887 1.00 73.38 108 TYR A CA 1
ATOM 838 C C . TYR A 1 108 ? 23.633 16.251 -1.901 1.00 73.38 108 TYR A C 1
ATOM 840 O O . TYR A 1 108 ? 24.662 16.820 -1.560 1.00 73.38 108 TYR A O 1
ATOM 848 N N . ILE A 1 109 ? 23.612 14.972 -2.297 1.00 75.62 109 ILE A N 1
ATOM 849 C CA . ILE A 1 109 ? 24.795 14.095 -2.385 1.00 75.62 109 ILE A CA 1
ATOM 850 C C . ILE A 1 109 ? 25.501 14.213 -3.749 1.00 75.62 109 ILE A C 1
ATOM 852 O O . ILE A 1 109 ? 26.681 13.901 -3.861 1.00 75.62 109 ILE A O 1
ATOM 856 N N . ASN A 1 110 ? 24.806 14.667 -4.798 1.00 61.78 110 ASN A N 1
ATOM 857 C CA . ASN A 1 110 ? 25.371 14.841 -6.143 1.00 61.78 110 ASN A CA 1
ATOM 858 C C . ASN A 1 110 ? 26.053 16.216 -6.321 1.00 61.78 110 ASN A C 1
ATOM 860 O O . ASN A 1 110 ? 25.805 16.937 -7.291 1.00 61.78 110 ASN A O 1
ATOM 864 N N . LYS A 1 111 ? 26.867 16.597 -5.333 1.00 49.44 111 LYS A N 1
ATOM 865 C CA . LYS A 1 111 ? 27.738 17.774 -5.330 1.00 49.44 111 LYS A CA 1
ATOM 866 C C . LYS A 1 111 ? 28.957 17.494 -4.461 1.00 49.44 111 LYS A C 1
ATOM 868 O O . LYS A 1 111 ? 30.055 17.918 -4.877 1.00 49.44 111 LYS A O 1
#

Foldseek 3Di:
DVCVVLVVVQVVVCPDPVHNVVSVVVVVVVVVVVVVVCVVVDDPDPPPDPPPPPVVVCVVPVPDPPPVDPDPDPVVVCVPDVVNVVVVVVVCVVVVVVVCCVVCVVVVVVD

Solvent-accessible surface area (backbone atoms only — not comparable to full-atom values): 6774 Å² total; per-residue (Å²): 112,67,68,72,54,50,52,59,51,44,55,58,42,48,75,37,98,75,30,66,66,51,51,56,54,52,54,50,50,53,48,51,52,51,50,50,51,43,60,74,71,57,69,96,55,80,88,75,48,96,80,64,55,74,70,56,56,51,65,63,51,76,74,55,82,80,69,84,66,87,66,81,75,60,61,68,61,56,66,68,31,66,68,53,47,49,51,49,50,53,50,48,51,53,50,50,52,51,52,50,47,64,67,45,44,61,66,68,68,74,113

Sequence (111 aa):
FCNIFTMPVSGFLCESSVGWPAVFYLQGALSAIAFTAFFFFYKDDPSLHKNVSSKELSKISSGKQHNKEKQAIPYRAIIMDPCILAVWLSTAGGNLGFQVFLMYGPTYINK

pLDDT: mean 73.35, std 14.62, range [47.16, 94.81]

Mean predicted aligned error: 13.69 Å

Radius of gyration: 23.56 Å; Cα contacts (8 Å, |Δi|>4): 18; chains: 1; bounding box: 55×44×50 Å

Secondary structure (DSSP, 8-state):
-HHHHHHHHHHHHHHSTT-THHHHHHHHHHHHHHHHHHHHH--S-TTS-TTS-HHHHHHHHTT-----------HHHHHT-HHHHHHHHHHHHHHHHHHHHHHHHHHHH--

InterPro domains:
  IPR011701 Major facilitator superfamily [PF07690] (4-109)
  IPR036259 MFS transporter superfamily [G3DSA:1.20.1250.20] (1-111)
  IPR036259 MFS transporter superfamily [SSF103473] (3-110)

Organism: NCBI:txid53326

=== Feature glossary ===
Legend for the data blocks above and below:

— What the protein is —

Sequence gives the chain of amino acids in standard one-letter code (A=alanine, C=cysteine, …, Y=tyrosine), read N→C. It is the only feature that is directly encoded by the gene; all structural features are derived from the folded form of this sequence.

The annotation block draws on four external resources. InterPro: which protein families and domains the sequence belongs to. GO: standardized terms for what the protein does, what process it participates in, and where in the cell it acts. CATH: which structural fold it has in the CATH hierarchy. Organism: the species of origin.

— Where its atoms are —

Atomic coordinates in PDBx/mmCIF format — the same representation the Protein Data Bank distributes. Each line of the _atom_site loop places one backbone atom in Cartesian space (units: ångströms, origin: arbitrary).

Six rendered views show the 3D structure from the faces of a cube — i.e. along ±x, ±y, ±z. Rendering representation is drawn randomly per protein from cartoon (secondary-structure ribbons), sticks (backbone bonds), or mol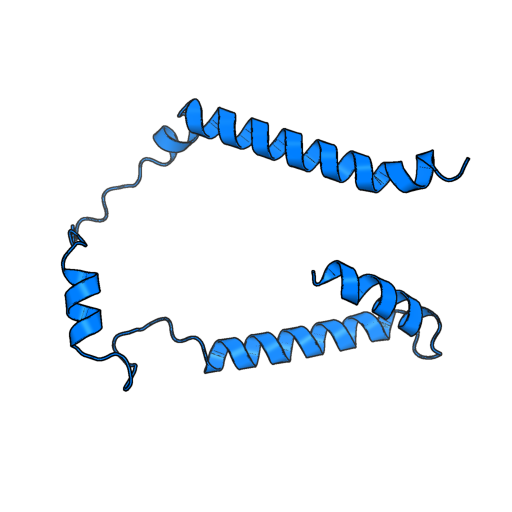ecular surface; coloring is either N→C rainbow (blue at the N-terminus through red at the C-terminus) or one color per chain.

— Local backbone conformation —

DSSP 8-state secondary structure assigns each residue one of H (α-helix), G (3₁₀-helix), I (π-helix), E (extended β-strand), B (isolated β-bridge), T (hydrogen-bonded turn), S (bend), or '-' (coil). The assignment is computed from backbone hydrogen-bond geometry via the Kabsch–Sander algorithm.

P-SEA three-state annotation labels each residue as helix, strand, or coil based purely on the geometry of the Cα trace. It serves as a fallback when the full backbone (and thus DSSP) is unavailable.

φ (phi) and ψ (psi) are the two rotatable backbone dihedrals per residue: φ is the C(i-1)–N–Cα–C torsion, ψ is the N–Cα–C–N(i+1) torsion, both in degrees on (−180°, 180°]. α-helical residues cluster near (−60°, −45°); β-strand residues near (−120°, +130°). A Ramachandran plot is simply a scatter of (φ, ψ) for every residue.

— Global shape and packing —

Radius of gyration (Rg) is the root-mean-square distance of Cα atoms from their centroid — a single number for overall size and compactness. A globular domain of N residues has Rg ≈ 2.2·N^0.38 Å; an extended or disordered chain has a much larger Rg. The Cα contact count is the number of residue pairs whose Cα atoms are within 8 Å and are more than four positions apart in sequence — a standard proxy for tertiary packing density. The bounding box is the smallest axis-aligned box enclosing all Cα atoms.

Accessible surface area quantifies burial. A residue with SASA near zero is packed into the hydro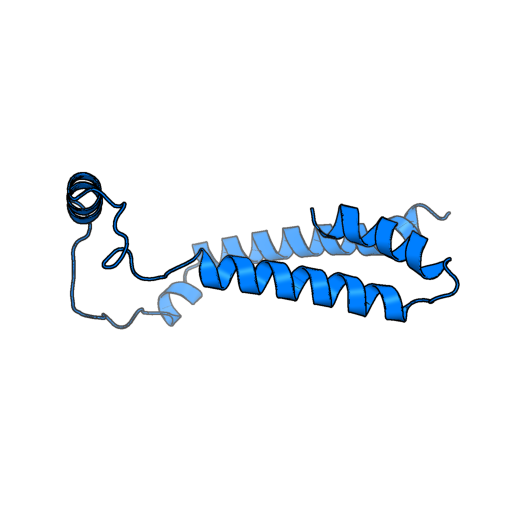phobic core; one with SASA >100 Å² sits on the surface. Computed here via the Shrake–Rupley numerical algorithm with a 1.4 Å probe.

The contact map is a binary N×N matrix image: pixel (i, j) is dark where Cα_i and Cα_j are within 8 Å and |i−j|>4. Because the |i−j|>4 filter removes local helical contacts, off-diagonal stripes parallel to the main diagonal indicate parallel β-sheets; stripes perpendicular to it indicate antiparallel β-sheets. The Ramachandran plot scatters every residue's (φ, ψ) pair against the sterically allowed regions. The PAE heatmap renders the predicted-aligned-error matrix.

— Structural neighborhood —

A 3Di character summarizes, for each residue, the relative orientation of the Cα frame of its nearest spatial neighbor. Because it encodes fold topology rather than chemistry, 3Di alignments detect remote structural similarity that sequence alignment misses.

Structural nearest neighbors (via Foldseek easy-search vs the PDB). Reported per hit: target PDB id, E-value, and alignment TM-score. A TM-score above ~0.5 is the conventional threshold for 'same fold'.

— Confidence and disorder —

For AlphaFold models, the B-factor field carries pLDDT — the model's own estimate of local accuracy on a 0–100 scale. Regions with pLDDT<50 should be treated as essentially unmodeled; they often correspond to intrinsically disordered segments.

B-factor (Debye–Waller factor) reflects atomic displacement in the crystal lattice. It is an experimental observable (units Å²), not a prediction; low values mean the atom is pinned down, high values mean it moves or is heterogeneous across the crystal.

Predicted Aligned Error (PAE) is an AlphaFold confidence matrix: entry (i, j) is the expected error in the position of residue j, in ångströms, when the prediction is superimposed on the true structure at residue i. Low PAE within a block of residues means that block is internally rigid and well-predicted; high PAE between two blocks means their relative placement is uncertain even if each block individually is confident.